Protein AF-A0A353DLQ0-F1 (afdb_monomer)

Foldseek 3Di:
DDPVVVVVVVVVVVVVVVVVVVCVVVVVVVVVVVCVVCVVVVVVVVVVVVCVVQVWDKDAFDWDDPPPPDIDTDGIDTGDDD

Mean predicted aligned error: 12.88 Å

pLDDT: mean 78.43, std 12.15, range [46.62, 97.06]

Structure (mmCIF, N/CA/C/O backbone):
data_AF-A0A353DLQ0-F1
#
_entry.id   AF-A0A353DLQ0-F1
#
loop_
_atom_site.group_PDB
_atom_site.id
_atom_site.type_symbol
_atom_site.label_atom_id
_atom_site.label_alt_id
_atom_site.label_comp_id
_atom_site.label_asym_id
_atom_site.label_entity_id
_atom_site.label_seq_id
_atom_site.pdbx_PDB_ins_code
_atom_site.Cartn_x
_atom_site.Cartn_y
_atom_site.Cartn_z
_atom_site.occupancy
_atom_site.B_iso_or_equiv
_atom_site.auth_seq_id
_atom_site.auth_comp_id
_atom_site.aut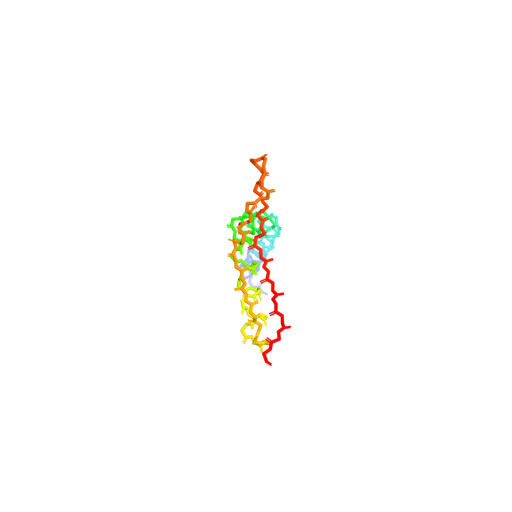h_asym_id
_atom_site.auth_atom_id
_atom_site.pdbx_PDB_model_num
ATOM 1 N N . MET A 1 1 ? 25.777 -8.110 -37.072 1.00 68.88 1 MET A N 1
ATOM 2 C CA . MET A 1 1 ? 24.527 -7.345 -36.866 1.00 68.88 1 MET A CA 1
ATOM 3 C C . MET A 1 1 ? 24.612 -6.021 -37.604 1.00 68.88 1 MET A C 1
ATOM 5 O O . MET A 1 1 ? 25.624 -5.341 -37.420 1.00 68.88 1 MET A O 1
ATOM 9 N N . PRO A 1 2 ? 23.590 -5.679 -38.405 1.00 91.88 2 PRO A N 1
ATOM 10 C CA . PRO A 1 2 ? 23.459 -4.368 -39.036 1.00 91.88 2 PRO A CA 1
ATOM 11 C C . PRO A 1 2 ? 23.529 -3.238 -38.002 1.00 91.88 2 PRO A C 1
ATOM 13 O O . PRO A 1 2 ? 23.158 -3.430 -36.843 1.00 91.88 2 PRO A O 1
ATOM 16 N N . TYR A 1 3 ? 24.017 -2.072 -38.419 1.00 90.31 3 TYR A N 1
ATOM 17 C CA . TYR A 1 3 ? 24.171 -0.899 -37.551 1.00 90.31 3 TYR A CA 1
ATOM 18 C C . TYR A 1 3 ? 22.838 -0.454 -36.934 1.00 90.31 3 TYR A C 1
ATOM 20 O O . TYR A 1 3 ? 22.767 -0.200 -35.734 1.00 90.31 3 TYR A O 1
ATOM 28 N N . GLU A 1 4 ? 21.772 -0.485 -37.730 1.00 92.19 4 GLU A N 1
ATOM 29 C CA . GLU A 1 4 ? 20.408 -0.160 -37.306 1.00 92.19 4 GLU A CA 1
ATOM 30 C C . GLU A 1 4 ? 19.956 -1.035 -36.132 1.00 92.19 4 GLU A C 1
ATOM 32 O O . GLU A 1 4 ? 19.532 -0.522 -35.101 1.00 92.19 4 GLU A O 1
ATOM 37 N N . VAL A 1 5 ? 20.171 -2.353 -36.226 1.00 91.88 5 VAL A N 1
ATOM 38 C CA . VAL A 1 5 ? 19.803 -3.317 -35.175 1.00 91.88 5 VAL A CA 1
ATOM 39 C C . VAL A 1 5 ? 20.545 -3.033 -33.865 1.00 91.88 5 VAL A C 1
ATOM 41 O O . VAL A 1 5 ? 19.963 -3.137 -32.787 1.00 91.88 5 VAL A O 1
ATOM 44 N N . LYS A 1 6 ? 21.823 -2.638 -33.936 1.00 93.25 6 LYS A N 1
ATOM 45 C CA . LYS A 1 6 ? 22.613 -2.291 -32.742 1.00 93.25 6 LYS A CA 1
ATOM 46 C C . LYS A 1 6 ? 22.069 -1.042 -32.048 1.00 93.25 6 LYS A C 1
ATOM 48 O O . LYS A 1 6 ? 21.985 -1.028 -30.822 1.00 93.25 6 LYS A O 1
ATOM 53 N N . ILE A 1 7 ? 21.686 -0.024 -32.821 1.00 94.50 7 ILE A N 1
ATOM 54 C CA . ILE A 1 7 ? 21.094 1.205 -32.279 1.00 94.50 7 ILE A CA 1
ATOM 55 C C . ILE A 1 7 ? 19.754 0.899 -31.623 1.00 94.50 7 ILE A C 1
ATOM 57 O O . ILE A 1 7 ? 19.544 1.304 -30.485 1.00 94.50 7 ILE A O 1
ATOM 61 N N . THR A 1 8 ? 18.875 0.144 -32.285 1.00 95.62 8 THR A N 1
ATOM 62 C CA . THR A 1 8 ? 17.553 -0.179 -31.731 1.00 95.62 8 THR A CA 1
ATOM 63 C C . THR A 1 8 ? 17.662 -0.890 -30.382 1.00 95.62 8 THR A C 1
ATOM 65 O O . THR A 1 8 ? 16.968 -0.522 -29.433 1.00 95.62 8 THR A O 1
ATOM 68 N N . ILE A 1 9 ? 18.571 -1.864 -30.266 1.00 95.44 9 ILE A N 1
ATOM 69 C CA . ILE A 1 9 ? 18.822 -2.580 -29.007 1.00 95.44 9 ILE A CA 1
ATOM 70 C C . ILE A 1 9 ? 19.351 -1.623 -27.933 1.00 95.44 9 ILE A C 1
ATOM 72 O O . ILE A 1 9 ? 18.876 -1.652 -26.797 1.00 95.44 9 ILE A O 1
ATOM 76 N N . PHE A 1 10 ? 20.301 -0.753 -28.283 1.00 96.38 10 PHE A N 1
ATOM 77 C CA . PHE A 1 10 ? 20.853 0.224 -27.348 1.00 96.38 10 PHE A CA 1
ATOM 78 C C . PHE A 1 10 ? 19.782 1.196 -26.836 1.00 96.38 10 PHE A C 1
ATOM 80 O O . PHE A 1 10 ? 19.677 1.415 -25.630 1.00 96.38 10 PHE A O 1
ATOM 87 N N . THR A 1 11 ? 18.947 1.733 -27.726 1.00 96.44 11 THR A N 1
ATOM 88 C CA . THR A 1 11 ? 17.867 2.657 -27.362 1.00 96.44 11 THR A CA 1
ATOM 89 C C . THR A 1 11 ? 16.831 1.989 -26.461 1.00 96.44 11 THR A C 1
ATOM 91 O O . THR A 1 11 ? 16.414 2.588 -25.472 1.00 96.44 11 THR A O 1
ATOM 94 N N . LEU A 1 12 ? 16.449 0.741 -26.751 1.00 97.00 12 LEU A N 1
ATOM 95 C CA . LEU A 1 12 ? 15.530 -0.026 -25.904 1.00 97.00 12 LEU A CA 1
ATOM 96 C C . LEU A 1 12 ? 16.107 -0.265 -24.506 1.00 97.00 12 LEU A C 1
ATOM 98 O O . LEU A 1 12 ? 15.412 -0.054 -23.513 1.00 97.00 12 LEU A O 1
ATOM 102 N N . LEU A 1 13 ? 17.380 -0.658 -24.417 1.00 96.50 13 LEU A N 1
ATOM 103 C CA . LEU A 1 13 ? 18.051 -0.851 -23.131 1.00 96.50 13 LEU A CA 1
ATOM 104 C C . LEU A 1 13 ? 18.154 0.458 -22.347 1.00 96.50 13 LEU A C 1
ATOM 106 O O . LEU A 1 13 ? 17.865 0.472 -21.153 1.00 96.50 13 LEU A O 1
ATOM 110 N N . ALA A 1 14 ? 18.500 1.562 -23.008 1.00 96.38 14 ALA A N 1
ATOM 111 C CA . ALA A 1 14 ? 18.567 2.873 -22.373 1.00 96.38 14 ALA A CA 1
ATOM 112 C C . ALA A 1 14 ? 17.200 3.307 -21.818 1.00 96.38 14 ALA A C 1
ATOM 114 O O . ALA A 1 14 ? 17.121 3.772 -20.682 1.00 96.38 14 ALA A O 1
ATOM 115 N N . LEU A 1 15 ? 16.119 3.091 -22.576 1.00 97.06 15 LEU A N 1
ATOM 116 C CA . LEU A 1 15 ? 14.747 3.354 -22.131 1.00 97.06 15 LEU A CA 1
ATOM 117 C C . LEU A 1 15 ? 14.350 2.495 -20.928 1.00 97.06 15 LEU A C 1
ATOM 119 O O . LEU A 1 15 ? 13.775 3.016 -19.974 1.00 97.06 15 LEU A O 1
ATOM 123 N N . LEU A 1 16 ? 14.672 1.200 -20.949 1.00 96.50 16 LEU A N 1
ATOM 124 C CA . LEU A 1 16 ? 14.368 0.287 -19.846 1.00 96.50 16 LEU A CA 1
ATOM 125 C C . LEU A 1 16 ? 15.133 0.655 -18.573 1.00 96.50 16 LEU A C 1
ATOM 127 O O . LEU A 1 16 ? 14.539 0.702 -17.497 1.00 96.50 16 LEU A O 1
ATOM 131 N N . VAL A 1 17 ? 16.427 0.956 -18.687 1.00 96.56 17 VAL A N 1
ATOM 132 C CA . VAL A 1 17 ? 17.255 1.366 -17.545 1.00 96.56 17 VAL A CA 1
ATOM 133 C C . VAL A 1 17 ? 16.761 2.695 -16.982 1.00 96.56 17 VAL A C 1
ATOM 135 O O . VAL A 1 17 ? 16.557 2.812 -15.775 1.00 96.56 17 VAL A O 1
ATOM 138 N N . PHE A 1 18 ? 16.500 3.680 -17.842 1.00 96.50 18 PHE A N 1
ATOM 139 C CA . PHE A 1 18 ? 15.987 4.976 -17.410 1.00 96.50 18 PHE A CA 1
ATOM 140 C C . PHE A 1 18 ? 14.610 4.853 -16.747 1.00 96.50 18 PHE A C 1
ATOM 142 O O . PHE A 1 18 ? 14.397 5.395 -15.663 1.00 96.50 18 PHE A O 1
ATOM 149 N N . GLY A 1 19 ? 13.697 4.085 -17.346 1.00 95.81 19 GLY A N 1
ATOM 150 C CA . GLY A 1 19 ? 12.381 3.802 -16.776 1.00 95.81 19 GLY A CA 1
ATOM 151 C C . GLY A 1 19 ? 12.465 3.073 -15.434 1.00 95.81 19 GLY A C 1
ATOM 152 O O . GLY A 1 19 ? 11.745 3.426 -14.501 1.00 95.81 19 GLY A O 1
ATOM 153 N N . GLY A 1 20 ? 13.384 2.112 -15.300 1.00 94.62 20 GLY A N 1
ATOM 154 C CA . GLY A 1 20 ? 13.634 1.393 -14.050 1.00 94.62 20 GLY A CA 1
ATOM 155 C C . GLY A 1 20 ? 14.146 2.305 -12.933 1.00 94.62 20 GLY A C 1
ATOM 156 O O . GLY A 1 20 ? 13.636 2.252 -11.813 1.00 94.62 20 GLY A O 1
ATOM 157 N N . ILE A 1 21 ? 15.093 3.195 -13.244 1.00 94.50 21 ILE A N 1
ATOM 158 C CA . ILE A 1 21 ? 15.598 4.199 -12.296 1.00 94.50 21 ILE A CA 1
ATOM 159 C C . ILE A 1 21 ? 14.468 5.149 -11.886 1.00 94.50 21 ILE A C 1
ATOM 161 O O . ILE A 1 21 ? 14.239 5.362 -10.696 1.00 94.50 21 ILE A O 1
ATOM 165 N N . LEU A 1 22 ? 13.716 5.679 -12.854 1.00 94.75 22 LEU A N 1
ATOM 166 C CA . LEU A 1 22 ? 12.599 6.585 -12.589 1.00 94.75 22 LEU A CA 1
ATOM 167 C C . LEU A 1 22 ? 11.549 5.929 -11.677 1.00 94.75 22 LEU A C 1
ATOM 169 O O . LEU A 1 22 ? 11.087 6.546 -10.715 1.00 94.75 22 LEU A O 1
ATOM 173 N N . PHE 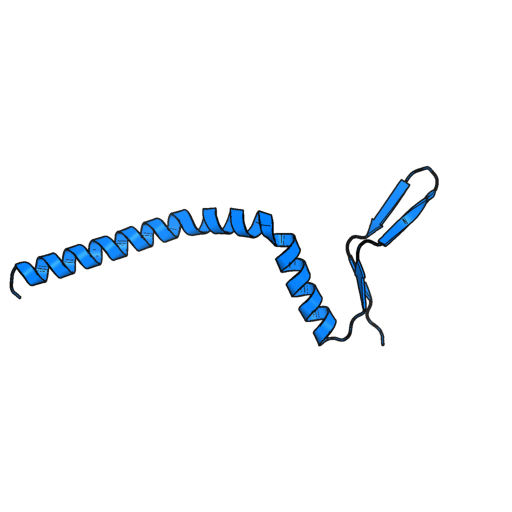A 1 23 ? 11.211 4.664 -11.942 1.00 93.19 23 PHE A N 1
ATOM 174 C CA . PHE A 1 23 ? 10.301 3.886 -11.109 1.00 93.19 23 PHE A CA 1
ATOM 175 C C . PHE A 1 23 ? 10.848 3.708 -9.691 1.00 93.19 23 PHE A C 1
ATOM 177 O O . PHE A 1 23 ? 10.114 3.949 -8.737 1.00 93.19 23 PHE A O 1
ATOM 184 N N . TRP A 1 24 ? 12.129 3.367 -9.529 1.00 91.75 24 TRP A N 1
ATOM 185 C CA . TRP A 1 24 ? 12.753 3.209 -8.211 1.00 91.75 24 TRP A CA 1
ATOM 186 C C . TRP A 1 24 ? 12.646 4.479 -7.356 1.00 91.75 24 TRP A C 1
ATOM 188 O O . TRP A 1 24 ? 12.353 4.399 -6.163 1.00 91.75 24 TRP A O 1
ATOM 198 N N . PHE A 1 25 ? 12.836 5.657 -7.957 1.00 91.19 25 PHE A N 1
ATOM 199 C CA . PHE A 1 25 ? 12.735 6.937 -7.248 1.00 91.19 25 PHE A CA 1
ATOM 200 C C . PHE A 1 25 ? 11.287 7.372 -6.981 1.00 91.19 25 PHE A C 1
ATOM 202 O O . PHE A 1 25 ? 10.981 7.871 -5.896 1.00 91.19 25 PHE A O 1
ATOM 209 N N . LEU A 1 26 ? 10.376 7.181 -7.939 1.00 89.94 26 LEU A N 1
ATOM 210 C CA . LEU A 1 26 ? 8.978 7.613 -7.807 1.00 89.94 26 LEU A CA 1
ATOM 211 C C . LEU A 1 26 ? 8.124 6.649 -6.974 1.00 89.94 26 LEU A C 1
ATOM 213 O O . LEU A 1 26 ? 7.185 7.086 -6.304 1.00 89.94 26 LEU A O 1
ATOM 217 N N . PHE A 1 27 ? 8.442 5.355 -6.968 1.00 87.62 27 PHE A N 1
ATOM 218 C CA . PHE A 1 27 ? 7.693 4.336 -6.235 1.00 87.62 27 PHE A CA 1
ATOM 219 C C . PHE A 1 27 ? 7.536 4.635 -4.733 1.00 87.62 27 PHE A C 1
ATOM 221 O O . PHE A 1 27 ? 6.398 4.613 -4.258 1.00 87.62 27 PHE A O 1
ATOM 228 N N . PRO A 1 28 ? 8.588 4.965 -3.954 1.00 84.81 28 PRO A N 1
ATOM 229 C CA . PRO A 1 28 ? 8.430 5.263 -2.530 1.00 84.81 28 PRO A CA 1
ATOM 230 C C . PRO A 1 28 ? 7.587 6.521 -2.272 1.00 84.81 28 PRO A C 1
ATOM 232 O O . PRO A 1 28 ? 6.822 6.553 -1.305 1.00 84.81 28 PRO A O 1
ATOM 235 N N . LEU A 1 29 ? 7.662 7.531 -3.146 1.00 83.75 29 LEU A N 1
ATOM 236 C CA . LEU A 1 29 ? 6.849 8.751 -3.056 1.00 83.75 29 LEU A CA 1
ATOM 237 C C . LEU A 1 29 ? 5.363 8.451 -3.282 1.00 83.75 29 LEU A C 1
ATOM 239 O O . LEU A 1 29 ? 4.511 8.835 -2.474 1.00 83.75 29 LEU A O 1
ATOM 243 N N . VAL A 1 30 ? 5.057 7.715 -4.353 1.00 82.25 30 VAL A N 1
ATOM 244 C CA . VAL A 1 30 ? 3.690 7.292 -4.687 1.00 82.25 30 VAL A CA 1
ATOM 245 C C . VAL A 1 30 ? 3.139 6.364 -3.604 1.00 82.25 30 VAL A C 1
ATOM 247 O O . VAL A 1 30 ? 2.006 6.550 -3.153 1.00 82.25 30 VAL A O 1
ATOM 250 N N . ARG A 1 31 ? 3.957 5.429 -3.105 1.00 79.69 31 ARG A N 1
ATOM 251 C CA . ARG A 1 31 ? 3.602 4.536 -1.999 1.00 79.69 31 ARG A CA 1
ATOM 252 C C . ARG A 1 31 ? 3.253 5.331 -0.745 1.00 79.69 31 ARG A C 1
ATOM 254 O O . ARG A 1 31 ? 2.181 5.126 -0.193 1.00 79.69 31 ARG A O 1
ATOM 261 N N . LYS A 1 32 ? 4.087 6.278 -0.309 1.00 76.31 32 LYS A N 1
ATOM 262 C CA . LYS A 1 32 ? 3.820 7.061 0.911 1.00 76.31 32 LYS A CA 1
ATOM 263 C C . LYS A 1 32 ? 2.489 7.818 0.833 1.00 76.31 32 LYS A C 1
ATOM 265 O O . LYS A 1 32 ? 1.740 7.831 1.807 1.00 76.31 32 LYS A O 1
ATOM 270 N N . LYS A 1 33 ? 2.163 8.386 -0.332 1.00 76.25 33 LYS A N 1
ATOM 271 C CA . LYS A 1 33 ? 0.911 9.126 -0.560 1.00 76.25 33 LYS A CA 1
ATOM 272 C C . LYS A 1 33 ? -0.319 8.214 -0.636 1.00 76.25 33 LYS A C 1
ATOM 274 O O . LYS A 1 33 ? -1.358 8.534 -0.061 1.00 76.25 33 LYS A O 1
ATOM 279 N N . LEU A 1 34 ? -0.206 7.066 -1.307 1.00 72.12 34 LEU A N 1
ATOM 280 C CA . LEU A 1 34 ? -1.284 6.072 -1.367 1.00 72.12 34 LEU A CA 1
ATOM 281 C C . LEU A 1 34 ? -1.557 5.455 0.006 1.00 72.12 34 LEU A C 1
ATOM 283 O O . LEU A 1 34 ? -2.717 5.312 0.393 1.00 72.12 34 LEU A O 1
ATOM 287 N N . PHE A 1 35 ? -0.499 5.126 0.750 1.00 65.06 35 PHE A N 1
ATOM 288 C CA . PHE A 1 35 ? -0.623 4.536 2.075 1.00 65.06 35 PHE A CA 1
ATOM 289 C C . PHE A 1 35 ? -1.126 5.555 3.099 1.00 65.06 35 PHE A C 1
ATOM 291 O O . PHE A 1 35 ? -2.012 5.196 3.857 1.00 65.06 35 PHE A O 1
ATOM 298 N N . SER A 1 36 ? -0.697 6.824 3.104 1.00 66.62 36 SER A N 1
ATOM 299 C CA . SER A 1 36 ? -1.231 7.787 4.088 1.00 66.62 36 SER A CA 1
ATOM 300 C C . SER A 1 36 ? -2.726 8.071 3.899 1.00 66.62 36 SER A C 1
ATOM 302 O O . SER A 1 36 ? -3.457 8.196 4.877 1.00 66.62 36 SER A O 1
ATOM 304 N N . SER A 1 37 ? -3.206 8.112 2.652 1.00 63.59 37 SER A N 1
ATOM 305 C CA . SER A 1 37 ? -4.620 8.371 2.354 1.00 63.59 37 SER A CA 1
ATOM 306 C C . SER A 1 37 ? -5.517 7.154 2.603 1.00 63.59 37 SER A C 1
ATOM 308 O O . SER A 1 37 ? -6.695 7.318 2.919 1.00 63.59 37 SER A O 1
ATOM 310 N N . ARG A 1 38 ? -4.983 5.931 2.470 1.00 65.00 38 ARG A N 1
ATOM 311 C CA . ARG A 1 38 ? -5.766 4.685 2.549 1.00 65.00 38 ARG A CA 1
ATOM 312 C C . ARG A 1 38 ? -5.378 3.767 3.704 1.00 65.00 38 ARG A C 1
ATOM 314 O O . ARG A 1 38 ? -5.939 2.680 3.784 1.00 65.00 38 ARG A O 1
ATOM 321 N N . TYR A 1 39 ? -4.483 4.182 4.602 1.00 63.97 39 TYR A N 1
ATOM 322 C CA . TYR A 1 39 ? -4.026 3.365 5.733 1.00 63.97 39 TYR A CA 1
ATOM 323 C C . TYR A 1 39 ? -5.198 2.845 6.559 1.00 63.97 39 TYR A C 1
ATOM 325 O O . TYR A 1 39 ? -5.269 1.650 6.818 1.00 63.97 39 TYR A O 1
ATOM 333 N N . LYS A 1 40 ? -6.167 3.719 6.875 1.00 65.38 40 LYS A N 1
ATOM 334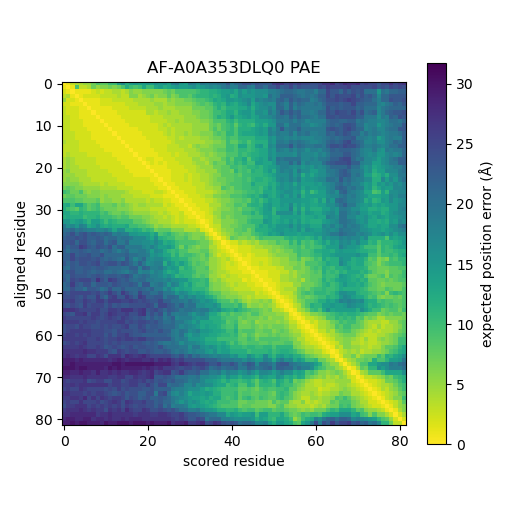 C CA . LYS A 1 40 ? -7.396 3.315 7.566 1.00 65.38 40 LYS A CA 1
ATOM 335 C C . LYS A 1 40 ? -8.105 2.211 6.790 1.00 65.38 40 LYS A C 1
ATOM 337 O O . LYS A 1 40 ? -8.343 1.153 7.342 1.00 65.38 40 LYS A O 1
ATOM 342 N N . ARG A 1 41 ? -8.369 2.409 5.496 1.00 68.69 41 ARG A N 1
ATOM 343 C CA . ARG A 1 41 ? -9.057 1.414 4.660 1.00 68.69 41 ARG A CA 1
ATOM 344 C C . ARG A 1 41 ? -8.313 0.077 4.602 1.00 68.69 41 ARG A C 1
ATOM 346 O O . ARG A 1 41 ? -8.944 -0.949 4.772 1.00 68.69 41 ARG A O 1
ATOM 353 N N . PHE A 1 42 ? -6.991 0.090 4.437 1.00 66.25 42 PHE A N 1
ATOM 354 C CA . PHE A 1 42 ? -6.173 -1.128 4.458 1.00 66.25 42 PHE A CA 1
ATOM 355 C C . PHE A 1 42 ? -6.218 -1.840 5.809 1.00 66.25 42 PHE A C 1
ATOM 357 O O . PHE A 1 42 ? -6.345 -3.059 5.857 1.00 66.25 42 PHE A O 1
ATOM 364 N N . TYR A 1 43 ? -6.127 -1.077 6.896 1.00 69.69 43 TYR A N 1
ATOM 365 C CA . TYR A 1 43 ? -6.247 -1.599 8.248 1.00 69.69 43 TYR A CA 1
ATOM 366 C C . TYR A 1 43 ? -7.634 -2.218 8.476 1.00 69.69 43 TYR A C 1
ATOM 368 O O . TYR A 1 43 ? -7.720 -3.356 8.921 1.00 69.69 43 TYR A O 1
ATOM 376 N N . TYR A 1 44 ? -8.709 -1.534 8.072 1.00 68.19 44 TYR A N 1
ATOM 377 C CA . TYR A 1 44 ? -10.078 -2.050 8.138 1.00 68.19 44 TYR A CA 1
ATOM 378 C C . TYR A 1 44 ? -10.291 -3.285 7.262 1.00 68.19 44 TYR A C 1
ATOM 380 O O . TYR A 1 44 ? -10.960 -4.213 7.700 1.00 68.19 44 TYR A O 1
ATOM 388 N N . ASP A 1 45 ? -9.742 -3.323 6.048 1.00 72.62 45 ASP A N 1
ATOM 389 C CA . ASP A 1 45 ? -9.856 -4.481 5.154 1.00 72.62 45 ASP A CA 1
ATOM 390 C C . ASP A 1 45 ? -9.122 -5.695 5.746 1.00 72.62 45 ASP A C 1
ATOM 392 O O . ASP A 1 45 ? -9.655 -6.805 5.737 1.00 72.62 45 ASP A O 1
ATOM 396 N N . TYR A 1 46 ? -7.941 -5.483 6.337 1.00 73.25 46 TYR A N 1
ATOM 397 C CA . TYR A 1 46 ? -7.180 -6.530 7.022 1.00 73.25 46 TYR A CA 1
ATOM 398 C C . TYR A 1 46 ? -7.890 -7.031 8.287 1.00 73.25 46 TYR A C 1
ATOM 400 O O . TYR A 1 46 ? -8.083 -8.235 8.449 1.00 73.25 46 TYR A O 1
ATOM 408 N N . VAL A 1 47 ? -8.337 -6.121 9.160 1.00 73.69 47 VAL A N 1
ATOM 409 C CA . VAL A 1 47 ? -9.076 -6.467 10.384 1.00 73.69 47 VAL A CA 1
ATOM 410 C C . VAL A 1 47 ? -10.383 -7.178 10.039 1.00 73.69 47 VAL A C 1
ATOM 412 O O . VAL A 1 47 ? -10.657 -8.231 10.601 1.00 73.69 47 VAL A O 1
ATOM 415 N N . ASN A 1 48 ? -11.153 -6.689 9.060 1.00 69.94 48 ASN A N 1
ATOM 416 C CA . ASN A 1 48 ? -12.376 -7.358 8.607 1.00 69.94 48 ASN A CA 1
ATOM 417 C C . ASN A 1 48 ? -12.107 -8.756 8.051 1.00 69.94 48 ASN A C 1
ATOM 419 O O . ASN A 1 48 ? -12.941 -9.640 8.228 1.00 69.94 48 ASN A O 1
ATOM 423 N N . HIS A 1 49 ? -10.980 -8.965 7.367 1.00 76.44 49 HIS A N 1
ATOM 424 C CA . HIS A 1 49 ? -10.610 -10.292 6.893 1.00 76.44 49 HIS A CA 1
ATOM 425 C C . HIS A 1 49 ? -10.360 -11.242 8.069 1.00 76.44 49 HIS A C 1
ATOM 427 O O . HIS A 1 49 ? -10.967 -12.306 8.120 1.00 76.44 49 HIS A O 1
ATOM 433 N N . VAL A 1 50 ? -9.554 -10.830 9.053 1.00 72.50 50 VAL A N 1
ATOM 434 C CA . VAL A 1 50 ? -9.259 -11.631 10.255 1.00 72.50 50 VAL A CA 1
ATOM 435 C C . VAL A 1 50 ? -10.521 -11.912 11.076 1.00 72.50 50 VAL A C 1
ATOM 437 O O . VAL A 1 50 ? -10.712 -13.036 11.534 1.00 72.50 50 VAL A O 1
ATOM 440 N N . VAL A 1 51 ? -11.387 -10.910 11.233 1.00 70.81 51 VAL A N 1
ATOM 441 C CA . VAL A 1 51 ? -12.639 -10.997 11.997 1.00 70.81 51 VAL A CA 1
ATOM 442 C C . VAL A 1 51 ? -13.633 -11.933 11.315 1.00 70.81 51 VAL A C 1
ATOM 444 O O . VAL A 1 51 ? -14.152 -12.829 11.968 1.00 70.81 51 VAL A O 1
ATOM 447 N N . LYS A 1 52 ? -13.859 -11.785 10.002 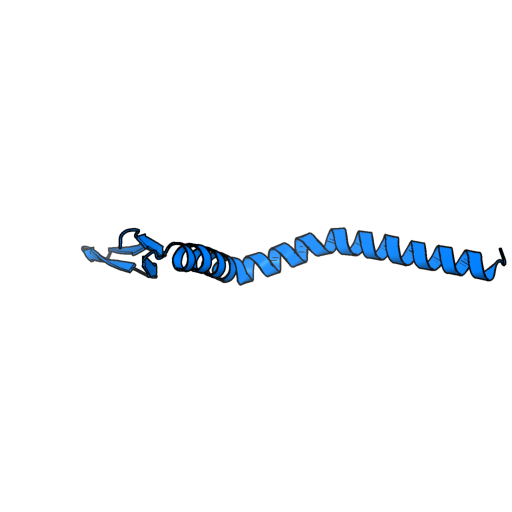1.00 68.06 52 LYS A N 1
ATOM 448 C CA . LYS A 1 52 ? -14.776 -12.661 9.252 1.00 68.06 52 LYS A CA 1
ATOM 449 C C . LYS A 1 52 ? -14.287 -14.103 9.177 1.00 68.06 52 LYS A C 1
ATOM 451 O O . LYS A 1 52 ? -15.107 -15.009 9.146 1.00 68.06 52 LYS A O 1
ATOM 456 N N . TYR A 1 53 ? -12.974 -14.315 9.089 1.00 68.44 53 TYR A N 1
ATOM 457 C CA . TYR A 1 53 ? -12.413 -15.657 8.928 1.00 68.44 53 TYR A CA 1
ATOM 458 C C . TYR A 1 53 ? -12.391 -16.452 10.239 1.00 68.44 53 TYR A C 1
ATOM 460 O O . TYR A 1 53 ? -12.494 -17.672 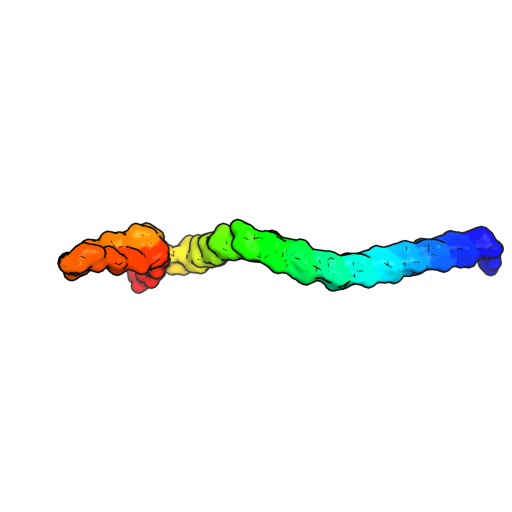10.211 1.00 68.44 53 TYR A O 1
ATOM 468 N N . ASN A 1 54 ? -12.269 -15.762 11.376 1.00 65.75 54 ASN A N 1
ATOM 469 C CA . AS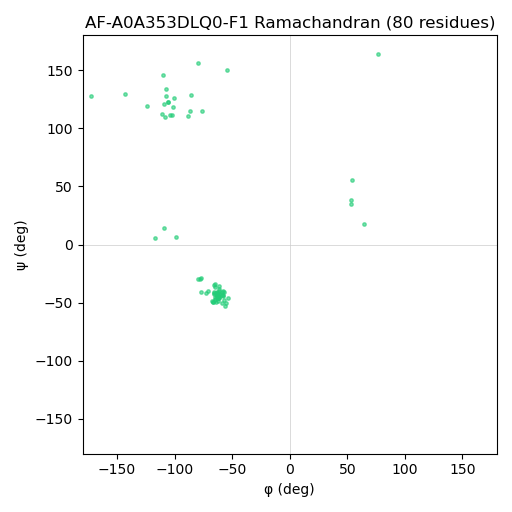N A 1 54 ? -12.218 -16.375 12.706 1.00 65.75 54 ASN A CA 1
ATOM 470 C C . ASN A 1 54 ? -13.491 -16.121 13.537 1.00 65.75 54 ASN A C 1
ATOM 472 O O . ASN A 1 54 ? -13.472 -16.323 14.744 1.00 65.75 54 ASN A O 1
ATOM 476 N N . ASP A 1 55 ? -14.572 -15.658 12.898 1.00 63.31 55 ASP A N 1
ATOM 477 C CA . ASP A 1 55 ? -15.894 -15.425 13.503 1.00 63.31 55 ASP A CA 1
ATOM 478 C C . ASP A 1 55 ? -15.872 -14.527 14.765 1.00 63.31 55 ASP A C 1
ATOM 480 O O . ASP A 1 55 ? -16.640 -14.704 15.708 1.00 63.31 55 ASP A O 1
ATOM 484 N N . PHE A 1 56 ? -14.978 -13.531 14.787 1.00 71.00 56 PHE A N 1
ATOM 485 C CA . PHE A 1 56 ? -14.864 -12.578 15.895 1.00 71.00 56 PHE A CA 1
ATOM 486 C C . PHE A 1 56 ? -15.938 -11.480 15.827 1.00 71.00 56 PHE A C 1
ATOM 488 O O . PHE A 1 56 ? -16.423 -11.117 14.753 1.00 71.00 56 PHE A O 1
ATOM 495 N N . TYR A 1 57 ? -16.258 -10.871 16.971 1.00 68.00 57 TYR A N 1
ATOM 496 C CA . TYR A 1 57 ? -17.054 -9.645 17.014 1.00 68.00 57 TYR A CA 1
ATOM 497 C C . TYR A 1 57 ? -16.143 -8.425 16.843 1.00 68.00 57 TYR A C 1
ATOM 499 O O . TYR A 1 57 ? -15.158 -8.264 17.565 1.00 68.00 57 TYR A O 1
ATOM 507 N N . LEU A 1 58 ? -16.488 -7.543 15.901 1.00 72.62 58 LEU A N 1
ATOM 508 C CA . LEU A 1 58 ? -15.823 -6.255 15.698 1.00 72.62 58 LEU A CA 1
ATOM 509 C C . LEU A 1 58 ? -16.772 -5.123 16.094 1.00 72.62 58 LEU A C 1
ATOM 511 O O . LEU A 1 58 ? -17.766 -4.878 15.408 1.00 72.62 58 LEU A O 1
ATOM 515 N N . ILE A 1 59 ? -16.444 -4.417 17.175 1.00 71.19 59 ILE A N 1
ATOM 516 C CA . ILE A 1 59 ? -17.160 -3.217 17.611 1.00 71.19 59 ILE A CA 1
ATOM 517 C C . ILE A 1 59 ? -16.289 -2.001 17.282 1.00 71.19 59 ILE A C 1
ATOM 519 O O . ILE A 1 59 ? -15.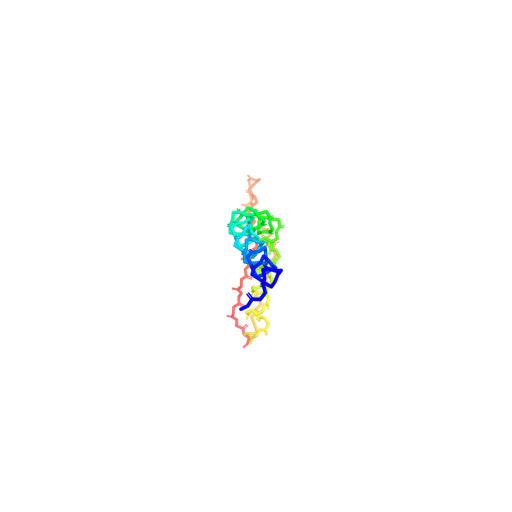140 -1.911 17.711 1.00 71.19 59 ILE A O 1
ATOM 523 N N . ASN A 1 60 ? -16.835 -1.074 16.497 1.00 73.69 60 ASN A N 1
ATOM 524 C CA . ASN A 1 60 ? -16.146 0.140 16.058 1.00 73.69 60 ASN A CA 1
ATOM 525 C C . ASN A 1 60 ? -16.756 1.372 16.733 1.00 73.69 60 ASN A C 1
ATOM 527 O O . ASN A 1 60 ? -17.974 1.422 16.902 1.00 73.69 60 ASN A O 1
ATOM 531 N N . ASN A 1 61 ? -15.928 2.381 17.023 1.00 73.56 61 ASN A N 1
ATOM 532 C CA . ASN A 1 61 ? -16.339 3.671 17.594 1.00 73.56 61 ASN A CA 1
ATOM 533 C C . ASN A 1 61 ? -17.152 3.537 18.896 1.00 73.56 61 ASN A C 1
ATOM 535 O O . ASN A 1 61 ? -18.267 4.050 19.009 1.00 73.56 61 ASN A O 1
ATOM 539 N N . LEU A 1 62 ? -16.593 2.841 19.884 1.00 77.88 62 LEU A N 1
ATOM 540 C CA . LEU A 1 62 ? -17.160 2.783 21.230 1.00 77.88 62 LEU A CA 1
ATOM 541 C C . LEU A 1 62 ? -16.856 4.092 21.959 1.00 77.88 62 LEU A C 1
ATOM 543 O O . LEU A 1 62 ? -15.698 4.387 22.234 1.00 77.88 62 LEU A O 1
ATOM 547 N N . ALA A 1 63 ? -17.889 4.861 22.281 1.00 77.50 63 ALA A N 1
ATOM 548 C CA . ALA A 1 63 ? -17.773 6.068 23.087 1.00 77.50 63 ALA A CA 1
ATOM 549 C C . ALA A 1 63 ? -18.402 5.817 24.459 1.00 77.50 63 ALA A C 1
ATOM 551 O O . ALA A 1 63 ? -19.587 5.492 24.550 1.00 77.50 63 ALA A O 1
ATOM 552 N N . PHE A 1 64 ? -17.610 5.962 25.518 1.00 79.75 64 PHE A N 1
ATOM 553 C CA . PHE A 1 64 ? -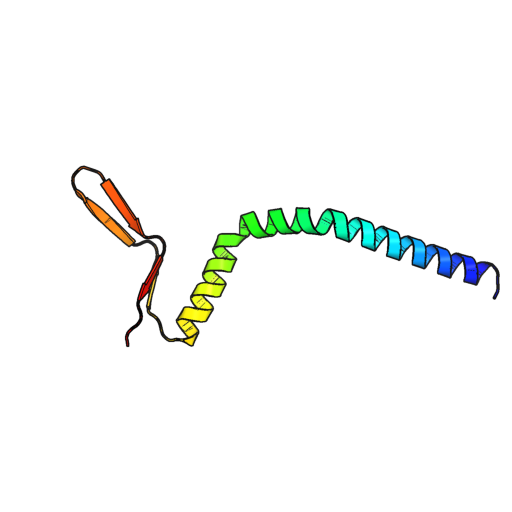18.080 5.930 26.897 1.00 79.75 64 PHE A CA 1
ATOM 554 C C . PHE A 1 64 ? -18.034 7.338 27.481 1.00 79.75 64 PHE A C 1
ATOM 556 O O . PHE A 1 64 ? -17.030 8.042 27.353 1.00 79.75 64 PHE A O 1
ATOM 563 N N . ASP A 1 65 ? -19.116 7.727 28.143 1.00 80.88 65 ASP A N 1
ATOM 564 C CA . ASP A 1 65 ? -19.146 8.922 28.976 1.00 80.88 65 ASP A CA 1
ATOM 565 C C . AS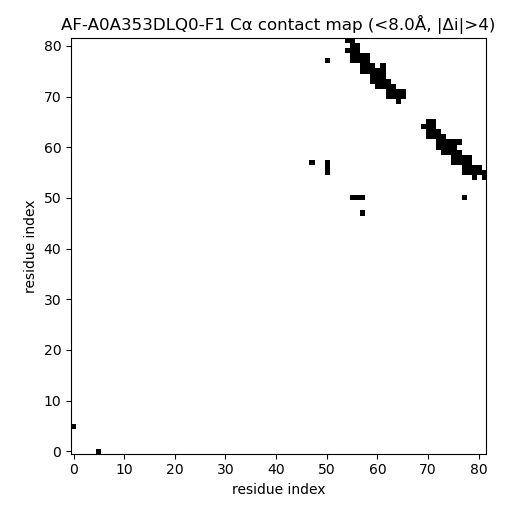P A 1 65 ? -18.650 8.536 30.373 1.00 80.88 65 ASP A C 1
ATOM 567 O O . ASP A 1 65 ? -19.251 7.683 31.031 1.00 80.88 65 ASP A O 1
ATOM 571 N N . VAL A 1 66 ? -17.507 9.084 30.788 1.00 78.12 66 VAL A N 1
ATOM 572 C CA . VAL A 1 66 ? -16.849 8.708 32.052 1.00 78.12 66 VAL A CA 1
ATOM 573 C C . VAL A 1 66 ? -17.170 9.704 33.179 1.00 78.12 66 VAL A C 1
ATOM 575 O O . VAL A 1 66 ? -16.655 9.571 34.286 1.00 78.12 66 VAL A O 1
ATOM 578 N N . GLY A 1 67 ? -18.063 10.672 32.938 1.00 76.81 67 GLY A N 1
ATOM 579 C CA . GLY A 1 67 ? -18.323 11.771 33.871 1.00 76.81 67 GLY A CA 1
ATOM 580 C C . GLY A 1 67 ? -17.223 12.844 33.841 1.00 76.81 67 GLY A C 1
ATOM 581 O O . GLY A 1 67 ? -16.150 12.646 33.274 1.00 76.81 67 GLY A O 1
ATOM 582 N N . ASP A 1 68 ? -17.515 14.026 34.398 1.00 66.50 68 ASP A N 1
ATOM 583 C CA . ASP A 1 68 ? -16.636 15.216 34.386 1.00 66.50 68 ASP A CA 1
ATOM 584 C C . ASP A 1 68 ? -16.146 15.652 32.988 1.00 66.50 68 ASP A C 1
ATOM 586 O O . ASP A 1 68 ? -15.023 16.121 32.801 1.00 66.50 68 ASP A O 1
ATOM 590 N N . ALA A 1 69 ? -17.031 15.542 31.989 1.00 62.88 69 ALA A N 1
ATOM 591 C CA . ALA A 1 69 ? -16.815 15.989 30.607 1.00 62.88 69 ALA A CA 1
ATOM 592 C C . ALA A 1 69 ? -15.693 15.256 29.841 1.00 62.88 69 ALA A C 1
ATOM 594 O O . ALA A 1 69 ? -15.244 15.734 28.794 1.00 62.88 69 ALA A O 1
ATOM 595 N N . GLN A 1 70 ? -15.263 14.083 30.312 1.00 66.56 70 GLN A N 1
ATOM 596 C CA . GLN A 1 70 ? -14.298 13.243 29.605 1.00 66.56 70 GLN A CA 1
ATOM 597 C C . GLN A 1 70 ? -15.010 12.107 28.867 1.00 66.56 70 GLN A C 1
ATOM 599 O O . GLN A 1 70 ? -15.769 11.335 29.448 1.00 66.56 70 GLN A O 1
ATOM 604 N N . THR A 1 71 ? -14.738 11.998 27.566 1.00 73.50 71 THR A N 1
ATOM 605 C CA . THR A 1 71 ? -15.224 10.900 26.724 1.00 73.50 71 THR A CA 1
ATOM 606 C C . THR A 1 71 ? -14.080 9.940 26.431 1.00 73.50 71 THR A C 1
ATOM 608 O O . THR A 1 71 ? -13.041 10.331 25.892 1.00 73.50 71 THR A O 1
ATOM 611 N N . LEU A 1 72 ? -14.256 8.670 26.794 1.00 75.88 72 LEU A N 1
ATOM 612 C CA . LEU A 1 72 ? -13.346 7.601 26.401 1.00 75.88 72 LEU A CA 1
ATOM 613 C C . LEU A 1 72 ? -13.817 7.061 25.052 1.00 75.88 72 LEU A C 1
ATOM 615 O O . LEU A 1 72 ? -14.849 6.399 24.972 1.00 75.88 72 LEU A O 1
ATOM 619 N N . ASN A 1 73 ? -13.040 7.325 24.005 1.00 76.50 73 ASN A N 1
ATOM 620 C CA . ASN A 1 73 ? -13.291 6.785 22.675 1.00 76.50 73 ASN A CA 1
ATOM 621 C C . ASN A 1 73 ? -12.350 5.607 22.412 1.00 76.50 73 ASN A C 1
ATOM 623 O O . ASN A 1 73 ? -11.129 5.761 22.397 1.00 76.50 73 ASN A O 1
ATOM 627 N N . ILE A 1 74 ? -12.929 4.433 22.197 1.00 77.56 74 ILE A N 1
ATOM 628 C CA . ILE A 1 74 ? -12.247 3.230 21.736 1.00 77.56 74 ILE A CA 1
ATOM 629 C C . ILE A 1 74 ? -12.554 3.080 20.243 1.00 77.56 74 ILE A C 1
ATOM 631 O O . ILE A 1 74 ? -13.691 2.802 19.857 1.00 77.56 74 ILE A O 1
ATOM 635 N N . ASP A 1 75 ? -11.537 3.255 19.397 1.00 68.00 75 ASP A N 1
ATOM 636 C CA . ASP A 1 75 ? -11.686 3.166 17.937 1.00 68.00 75 ASP A CA 1
ATOM 637 C C . ASP A 1 75 ? -12.136 1.760 17.494 1.00 68.00 75 ASP A C 1
ATOM 639 O O . ASP A 1 75 ? -13.070 1.624 16.700 1.00 68.00 75 ASP A O 1
ATOM 643 N N . HIS A 1 76 ? -11.504 0.715 18.046 1.00 70.50 76 HIS A N 1
ATOM 644 C CA . HIS A 1 76 ? -11.736 -0.688 17.693 1.00 70.50 76 HIS A CA 1
ATOM 645 C C . HIS A 1 76 ? -11.660 -1.601 18.910 1.00 70.50 76 HIS A C 1
ATOM 647 O O . HIS A 1 76 ? -10.662 -1.597 19.631 1.00 70.50 76 HIS A O 1
ATOM 653 N N . LEU A 1 77 ? -12.677 -2.441 19.083 1.00 73.56 77 LEU A N 1
ATOM 654 C CA . LEU A 1 77 ? -12.673 -3.538 20.039 1.00 73.56 77 LEU A CA 1
ATOM 655 C C . LEU A 1 77 ? -12.955 -4.840 19.287 1.00 73.56 77 LEU A C 1
ATOM 657 O O . LEU A 1 77 ? -13.994 -4.990 18.643 1.00 73.56 77 LEU A O 1
ATOM 661 N N . ILE A 1 78 ? -11.994 -5.762 19.342 1.00 74.12 78 ILE A N 1
ATOM 662 C CA . ILE A 1 78 ? -12.120 -7.112 18.791 1.00 74.12 78 ILE A CA 1
ATOM 663 C C . ILE A 1 78 ? -12.346 -8.039 19.979 1.00 74.12 78 ILE A C 1
ATOM 665 O O . ILE A 1 78 ? -11.457 -8.203 20.814 1.00 74.12 78 ILE A O 1
ATOM 669 N N . GLY A 1 79 ? -13.551 -8.590 20.075 1.00 68.88 79 GLY A N 1
ATOM 670 C CA . GLY A 1 79 ? -13.925 -9.551 21.106 1.00 68.88 79 GLY A CA 1
ATOM 671 C C . GLY A 1 79 ? -14.045 -10.938 20.492 1.00 68.88 79 GLY A C 1
ATOM 672 O O . GLY A 1 79 ? -14.743 -11.109 19.492 1.00 68.88 79 GLY A O 1
ATOM 673 N N . GLY A 1 80 ? -13.360 -11.918 21.075 1.00 65.19 80 GLY A N 1
ATOM 674 C CA . GLY A 1 80 ? -13.526 -13.316 20.705 1.00 65.19 80 GLY A CA 1
ATOM 675 C C . GLY A 1 80 ? -14.242 -14.081 21.796 1.00 65.19 80 GLY A C 1
ATOM 676 O O . GLY A 1 80 ? -13.656 -14.274 22.852 1.00 65.19 80 GLY A O 1
ATOM 677 N N . ASP A 1 81 ? -15.483 -14.475 21.513 1.00 54.88 81 ASP A N 1
ATOM 678 C CA . ASP A 1 81 ? -16.088 -15.737 21.949 1.00 54.88 81 ASP A CA 1
ATOM 679 C C . ASP A 1 81 ? -17.454 -15.896 21.262 1.00 54.88 81 ASP A C 1
ATOM 681 O O . ASP A 1 81 ? -18.278 -14.976 21.322 1.00 54.88 81 ASP A O 1
ATOM 685 N N . LYS A 1 82 ? -17.695 -17.032 20.608 1.00 46.62 82 LYS A N 1
ATOM 686 C CA . LYS A 1 82 ? -19.028 -17.462 20.178 1.00 46.62 82 LYS A CA 1
ATOM 687 C C . LYS A 1 82 ? -19.228 -18.913 20.574 1.00 46.62 82 LYS A C 1
ATOM 689 O O . LYS A 1 82 ? -18.308 -19.712 20.295 1.00 46.62 82 LYS A O 1
#

Solvent-accessible surface area (backbone atoms only — not comparable to full-atom values): 4883 Å² total; per-residue (Å²): 132,59,70,66,60,55,50,54,53,50,54,52,50,51,51,51,53,51,50,50,52,52,46,65,64,47,46,61,57,54,46,55,58,55,44,71,78,36,44,66,58,54,52,49,53,50,50,49,49,55,27,68,74,66,68,38,49,79,49,68,68,47,74,43,81,72,58,94,92,42,72,50,73,42,68,72,44,81,47,81,84,130

Nearest PDB structures (foldseek):
  7muy-assembly1_JC  TM=7.147E-01  e=4.328E+00  Legionella pneumophila
  7muv-assembly1_BC  TM=6.851E-01  e=7.729E+00  Legionella pneumophila
  7muc-assembly1_AC  TM=4.290E-01  e=7.729E+00  Legionella pneumophila

Sequence (82 aa):
MPYEVKITIFTLLALLVFGGILFWFLFPLVRKKLFSSRYKRFYYDYVNHVVKYNDFYLINNLAFDVGDAQTLNIDHLIGGDK

Radius of gyration: 25.72 Å; Cα contacts (8 Å, |Δi|>4): 50; chains: 1; bounding box: 44×34×73 Å

Secondary structure (DSSP, 8-state):
--HHHHHHHHHHHHHHHHHHHHHHHHHHHHHHHHHHHHHHHHHHHHHHHHHHHTT-EEEEEEEEE-STT-EEEEEEEEE---